Protein AF-A0A368TKV4-F1 (afdb_monomer_lite)

Foldseek 3Di:
DPVVVVVVVVVVVVVVVLVVQCLDLVNLLVLQAAPDVPPPVDPVVSSLLSVLLNLFDPVLSVVCSVPNNCQVCVVLVVVVPPPPDDSLRNSLVSQLSSLCVVVVVVVDPDDLQLVSSVSSQVVVVVSVHHGPDPDSVVSVVVVVVVD

pLDDT: mean 77.47, std 14.05, range [45.78, 96.19]

Sequence (147 aa):
MSEGKNFEMELWESIIIEEVWENTIEGVMYNIRTIGDIYVEETWDKLLIAKTLLKMPKEIRENVLEGALFVQVGVFFGLMSKEELTESEKMDVIAHEIAHFVLGDHMAEKRSDPYNEREAEDLIEKWGFKRGYVSYEQFEKGRKRRQ

Secondary structure (DSSP, 8-state):
--THHHHHHHHHHHHHHHHHHHTSHHHHHHH--B-SS-----HHHHHHHHHHHHHS-HHHHHHHHHS-B---HHHHHHHHT-TTS-HHHHHHHHHHHHHHHHTTGGG-S-TT-HHHHHHHHHHHHHTTPPPS-S--HHHHHHHHT--

Structure (mmCIF, N/CA/C/O backbone):
data_AF-A0A368TKV4-F1
#
_entry.id   AF-A0A368TKV4-F1
#
loop_
_atom_site.group_PDB
_atom_site.id
_atom_site.type_symbol
_atom_site.label_atom_id
_atom_site.label_alt_id
_atom_site.label_comp_id
_atom_site.label_asym_id
_atom_site.label_entity_id
_atom_site.label_seq_id
_atom_site.pdbx_PDB_ins_code
_atom_site.Cartn_x
_atom_site.Cartn_y
_atom_site.Cartn_z
_atom_site.occupancy
_atom_site.B_iso_or_equiv
_atom_site.auth_seq_id
_atom_site.auth_comp_id
_atom_site.auth_asym_id
_atom_site.auth_atom_id
_atom_site.pdbx_PDB_model_num
ATOM 1 N N . MET A 1 1 ? -35.038 -5.427 36.560 1.00 53.25 1 MET A N 1
ATOM 2 C CA . MET A 1 1 ? -34.421 -6.050 35.367 1.00 53.25 1 MET A CA 1
ATOM 3 C C . MET A 1 1 ? -34.222 -4.999 34.268 1.00 53.25 1 MET A C 1
ATOM 5 O O . MET A 1 1 ? -34.819 -5.107 33.207 1.00 53.25 1 MET A O 1
ATOM 9 N N . SER A 1 2 ? -33.421 -3.958 34.527 1.00 56.62 2 SER A N 1
ATOM 10 C CA . SER A 1 2 ? -33.130 -2.870 33.568 1.00 56.62 2 SER A CA 1
ATOM 11 C C . SER A 1 2 ? -31.633 -2.679 33.294 1.00 56.62 2 SER A C 1
ATOM 13 O O . SER A 1 2 ? -31.282 -1.868 32.450 1.00 56.62 2 SER A O 1
ATOM 15 N N . GLU A 1 3 ? -30.754 -3.430 33.964 1.00 57.47 3 GLU A N 1
ATOM 16 C CA . GLU A 1 3 ? -29.294 -3.279 33.841 1.00 57.47 3 GLU A CA 1
ATOM 17 C C . GLU A 1 3 ? -28.731 -3.871 32.537 1.00 57.47 3 GLU A C 1
ATOM 19 O O . GLU A 1 3 ? -27.718 -3.397 32.040 1.00 57.47 3 GLU A O 1
ATOM 24 N N . GLY A 1 4 ? -29.416 -4.838 31.914 1.00 56.78 4 GLY A N 1
ATOM 25 C CA . GLY A 1 4 ? -28.924 -5.497 30.695 1.00 56.78 4 GLY A CA 1
ATOM 26 C C . GLY A 1 4 ? -28.979 -4.651 29.416 1.00 56.78 4 GLY A C 1
ATOM 27 O O . GLY A 1 4 ? -28.213 -4.906 28.498 1.00 56.78 4 GLY A O 1
ATOM 28 N N . LYS A 1 5 ? -29.849 -3.630 29.340 1.00 58.75 5 LYS A N 1
ATOM 29 C CA . LYS A 1 5 ? -29.998 -2.806 28.121 1.00 58.75 5 LYS A CA 1
ATOM 30 C C . LYS A 1 5 ? -28.938 -1.712 27.975 1.00 58.75 5 LYS A C 1
ATOM 32 O O . LYS A 1 5 ? -28.660 -1.309 26.853 1.00 58.75 5 LYS A O 1
ATOM 37 N N . ASN A 1 6 ? -28.357 -1.242 29.081 1.00 65.25 6 ASN A N 1
ATOM 38 C CA . ASN A 1 6 ? -27.280 -0.247 29.023 1.00 65.25 6 ASN A CA 1
ATOM 39 C C . ASN A 1 6 ? -25.968 -0.869 28.534 1.00 65.25 6 ASN A C 1
ATOM 41 O O . ASN A 1 6 ? -25.269 -0.247 27.749 1.00 65.25 6 ASN A O 1
ATOM 45 N N . PHE A 1 7 ? -25.684 -2.116 28.922 1.00 69.94 7 PHE A N 1
ATOM 46 C CA . PHE A 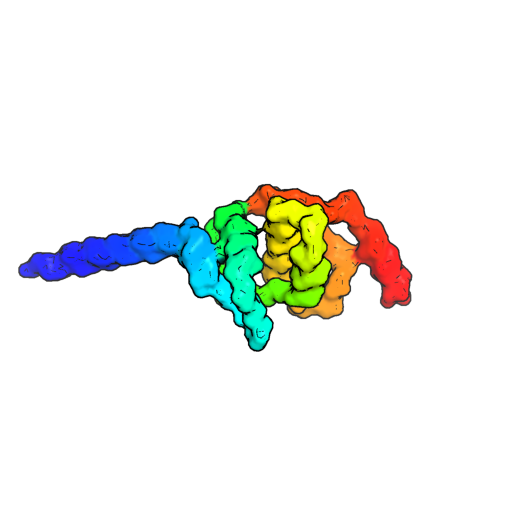1 7 ? -24.443 -2.790 28.540 1.00 69.94 7 PHE A CA 1
ATOM 47 C C . PHE A 1 7 ? -24.352 -3.073 27.033 1.00 69.94 7 PHE A C 1
ATOM 49 O O . PHE A 1 7 ? -23.300 -2.888 26.432 1.00 69.94 7 PHE A O 1
ATOM 56 N N . GLU A 1 8 ? -25.454 -3.487 26.398 1.00 70.62 8 GLU A N 1
ATOM 57 C CA . GLU A 1 8 ? -25.461 -3.708 24.945 1.00 70.62 8 GLU A CA 1
ATOM 58 C C . GLU A 1 8 ? -25.231 -2.402 24.174 1.00 70.62 8 GLU A C 1
ATOM 60 O O . GLU A 1 8 ? -24.470 -2.389 23.215 1.00 70.62 8 GLU A O 1
ATOM 65 N N . MET A 1 9 ? -25.845 -1.296 24.602 1.00 70.25 9 MET A N 1
ATOM 66 C CA . MET A 1 9 ? -25.701 0.006 23.942 1.00 70.25 9 MET A CA 1
ATOM 67 C C . MET A 1 9 ? -24.273 0.558 24.053 1.00 70.25 9 MET A C 1
ATOM 69 O O . MET A 1 9 ? -23.716 0.978 23.044 1.00 70.25 9 MET A O 1
ATOM 73 N N . GLU A 1 10 ? -23.659 0.477 25.236 1.00 74.31 10 GLU A N 1
ATOM 74 C CA . GLU A 1 10 ? -22.264 0.890 25.457 1.00 74.31 10 GLU A CA 1
ATOM 75 C C . GLU A 1 10 ? -21.276 0.066 24.612 1.00 74.31 10 GLU A C 1
ATOM 77 O O . GLU A 1 10 ? -20.313 0.613 24.078 1.00 74.31 10 GLU A O 1
ATOM 82 N N . LEU A 1 11 ? -21.541 -1.234 24.432 1.00 71.56 11 LEU A N 1
ATOM 83 C CA . LEU A 1 11 ? -20.724 -2.114 23.594 1.00 71.56 11 LEU A CA 1
ATOM 84 C C . LEU A 1 11 ? -20.830 -1.764 22.102 1.00 71.56 11 LEU A C 1
ATOM 86 O O . LEU A 1 11 ? -19.832 -1.761 21.385 1.00 71.56 11 LEU A O 1
ATOM 90 N N . TRP A 1 12 ? -22.034 -1.468 21.610 1.00 71.69 12 TRP A N 1
ATOM 91 C CA . TRP A 1 12 ? -22.211 -1.043 20.219 1.00 71.69 12 TRP A CA 1
ATOM 92 C C . TRP A 1 12 ? -21.549 0.308 19.955 1.00 71.69 12 TRP A C 1
ATOM 94 O O . TRP A 1 12 ? -20.909 0.483 18.920 1.00 71.69 12 TRP A O 1
ATOM 104 N N . GLU A 1 13 ? -21.663 1.247 20.893 1.00 72.00 13 GLU A N 1
ATOM 105 C CA . GLU A 1 13 ? -20.990 2.541 20.800 1.00 72.00 13 GLU A CA 1
ATOM 106 C C . GLU A 1 13 ? -19.465 2.384 20.788 1.00 72.00 13 GLU A C 1
ATOM 108 O O . GLU A 1 13 ? -18.808 3.014 19.959 1.00 72.00 13 GLU A O 1
ATOM 113 N N . SER A 1 14 ? -18.895 1.506 21.623 1.00 67.31 14 SER A N 1
ATOM 114 C CA . SER A 1 14 ? -17.447 1.264 21.620 1.00 67.31 14 SER A CA 1
ATOM 115 C C . SER A 1 14 ? -16.965 0.641 20.310 1.00 67.31 14 SER A C 1
ATOM 117 O O . SER A 1 14 ? -15.968 1.102 19.762 1.00 67.31 14 SER A O 1
ATOM 119 N N . ILE A 1 15 ? -17.699 -0.338 19.765 1.00 72.00 15 ILE A N 1
ATOM 120 C CA . ILE A 1 15 ? -17.368 -0.975 18.478 1.00 72.00 15 ILE A CA 1
ATOM 121 C C . ILE A 1 15 ? -17.387 0.054 17.343 1.00 72.00 15 ILE A C 1
ATOM 123 O O . ILE A 1 15 ? -16.480 0.081 16.516 1.00 72.00 15 ILE A O 1
ATOM 127 N N . ILE A 1 16 ? -18.394 0.932 17.312 1.00 77.69 16 ILE A N 1
ATOM 128 C CA . ILE A 1 16 ? -18.493 1.978 16.285 1.00 77.69 16 ILE A CA 1
ATOM 129 C C . ILE A 1 16 ? -17.330 2.968 16.408 1.00 77.69 16 ILE A C 1
ATOM 131 O O . ILE A 1 16 ? -16.768 3.381 15.396 1.00 77.69 16 ILE A O 1
ATOM 135 N N . ILE A 1 17 ? -16.960 3.362 17.628 1.00 77.25 17 ILE A N 1
ATOM 136 C CA . ILE A 1 17 ? -15.849 4.295 17.855 1.00 77.25 17 ILE A CA 1
ATOM 137 C C . ILE A 1 17 ? -14.519 3.678 17.408 1.00 77.25 17 ILE A C 1
ATOM 139 O O . ILE A 1 17 ? -13.741 4.360 16.739 1.00 77.25 17 ILE A O 1
ATOM 143 N N . GLU A 1 18 ? -14.274 2.409 17.736 1.00 70.00 18 GLU A N 1
ATOM 144 C CA . GLU A 1 18 ? -13.080 1.680 17.297 1.00 70.00 18 GLU A CA 1
ATOM 145 C C . GLU A 1 18 ? -13.036 1.562 15.770 1.00 70.00 18 GLU A C 1
ATOM 147 O O . GLU A 1 18 ? -12.053 1.980 15.160 1.00 70.00 18 GLU A O 1
ATOM 152 N N . GLU A 1 19 ? -14.128 1.127 15.133 1.00 77.62 19 GLU A N 1
ATOM 153 C CA . GLU A 1 19 ? -14.189 0.995 13.674 1.00 77.62 19 GLU A CA 1
ATOM 154 C C . GLU A 1 19 ? -13.975 2.344 12.968 1.00 77.62 19 GLU A C 1
ATOM 156 O O . GLU A 1 19 ? -13.272 2.428 11.960 1.00 77.62 19 GLU A O 1
ATOM 161 N N . VAL A 1 20 ? -14.545 3.433 13.491 1.00 85.94 20 VAL A N 1
ATOM 162 C CA . VAL A 1 20 ? -14.324 4.777 12.937 1.00 85.94 20 VAL A CA 1
ATOM 163 C C . VAL A 1 20 ? -12.863 5.187 13.092 1.00 85.94 20 VAL A C 1
ATOM 165 O O . VAL A 1 20 ? -12.276 5.707 12.141 1.00 85.94 20 VAL A O 1
ATOM 168 N N . TRP A 1 21 ? -12.265 4.941 14.258 1.00 88.50 21 TRP A N 1
ATOM 169 C CA . TRP A 1 21 ? -10.885 5.314 14.543 1.00 88.50 21 TRP A CA 1
ATOM 170 C C . TRP A 1 21 ? -9.877 4.531 13.694 1.00 88.50 21 TRP A C 1
ATOM 172 O O . TRP A 1 21 ? -8.960 5.134 13.139 1.00 88.50 21 TRP A O 1
ATOM 182 N N . GLU A 1 22 ? -10.068 3.229 13.493 1.00 87.62 22 GLU A N 1
ATOM 183 C CA . GLU A 1 22 ? -9.191 2.386 12.662 1.00 87.62 22 GLU A CA 1
ATOM 184 C C . GLU A 1 22 ? -9.182 2.786 11.180 1.00 87.62 22 GLU A C 1
ATOM 186 O O . GLU A 1 22 ? -8.253 2.458 10.442 1.00 87.62 22 GLU A O 1
ATOM 191 N N . ASN A 1 23 ? -10.190 3.543 10.743 1.00 89.50 23 ASN A N 1
ATOM 192 C CA . ASN A 1 23 ? -10.280 4.108 9.400 1.00 89.50 23 ASN A CA 1
ATOM 193 C C . ASN A 1 23 ? -9.793 5.569 9.319 1.00 89.50 23 ASN A C 1
ATOM 195 O O . ASN A 1 23 ? -9.958 6.218 8.283 1.00 89.50 23 ASN A O 1
ATOM 199 N N . THR A 1 24 ? -9.169 6.088 10.381 1.00 93.19 24 THR A N 1
ATOM 200 C CA . THR A 1 24 ? -8.455 7.376 10.374 1.00 93.19 24 THR A CA 1
ATOM 201 C C . THR A 1 24 ? -6.977 7.196 10.042 1.00 93.19 24 THR A C 1
ATOM 203 O O . THR A 1 24 ? -6.428 6.097 10.132 1.00 93.19 24 THR A O 1
ATOM 206 N N . ILE A 1 25 ? -6.299 8.289 9.681 1.00 92.12 25 ILE A N 1
ATOM 207 C CA . ILE A 1 25 ? -4.853 8.249 9.438 1.00 92.12 25 ILE A CA 1
ATOM 208 C C . ILE A 1 25 ? -4.100 7.878 10.720 1.00 92.12 25 ILE A C 1
ATOM 210 O O . ILE A 1 25 ? -3.184 7.063 10.672 1.00 92.12 25 ILE A O 1
ATOM 214 N N . GLU A 1 26 ? -4.530 8.397 11.871 1.00 90.69 26 GLU A N 1
ATOM 215 C CA . GLU A 1 26 ? -3.930 8.127 13.174 1.00 90.69 26 GLU A CA 1
ATOM 216 C C . GLU A 1 26 ? -4.101 6.663 13.587 1.00 90.69 26 GLU A C 1
ATOM 218 O O . GLU A 1 26 ? -3.134 6.044 14.032 1.00 90.69 26 GLU A O 1
ATOM 223 N N . GLY A 1 27 ? -5.300 6.099 13.402 1.00 90.00 27 GLY A N 1
ATOM 224 C CA . GLY A 1 27 ? -5.579 4.698 13.722 1.00 90.00 27 GLY A CA 1
ATOM 225 C C . GLY A 1 27 ? -4.773 3.734 12.864 1.00 90.00 27 GLY A C 1
ATOM 226 O O . GLY A 1 27 ? -4.121 2.826 13.383 1.00 90.00 27 GLY A O 1
ATOM 227 N N . VAL A 1 28 ? -4.708 3.986 11.553 1.00 90.31 28 VAL A N 1
ATOM 228 C CA . VAL A 1 28 ? -3.859 3.195 10.656 1.00 90.31 28 VAL A CA 1
ATOM 229 C C . VAL A 1 28 ? -2.387 3.328 11.048 1.00 90.31 28 VAL A C 1
ATOM 231 O O . VAL A 1 28 ? -1.709 2.316 11.191 1.00 90.31 28 VAL A O 1
ATOM 234 N N . MET A 1 29 ? -1.886 4.546 11.287 1.00 87.88 29 MET A N 1
ATOM 235 C CA . MET A 1 29 ? -0.493 4.764 11.703 1.00 87.88 29 MET A CA 1
ATOM 236 C C . MET A 1 29 ? -0.135 4.053 13.012 1.00 87.88 29 MET A C 1
ATOM 238 O O . MET A 1 29 ? 0.987 3.558 13.141 1.00 87.88 29 MET A O 1
ATOM 242 N N . TYR A 1 30 ? -1.064 4.008 13.970 1.00 86.69 30 TYR A N 1
ATOM 243 C CA . TYR A 1 30 ? -0.894 3.295 15.234 1.00 86.69 30 TYR A CA 1
ATOM 244 C C . TYR A 1 30 ? -0.787 1.780 15.025 1.00 86.69 30 TYR A C 1
ATOM 246 O O . TYR A 1 30 ? 0.045 1.128 15.654 1.00 86.69 30 TYR A O 1
ATOM 254 N N . ASN A 1 31 ? -1.596 1.236 14.114 1.00 87.06 31 ASN A N 1
ATOM 255 C CA . ASN A 1 31 ? -1.672 -0.198 13.850 1.00 87.06 31 ASN A CA 1
ATOM 256 C C . ASN A 1 31 ? -0.581 -0.725 12.903 1.00 87.06 31 ASN A C 1
ATOM 258 O O . ASN A 1 31 ? -0.406 -1.939 12.816 1.00 87.06 31 ASN A O 1
ATOM 262 N N . ILE A 1 32 ? 0.184 0.136 12.220 1.00 85.25 32 ILE A N 1
ATOM 263 C CA . ILE A 1 32 ? 1.318 -0.304 11.391 1.00 85.25 32 ILE A CA 1
ATOM 264 C C . ILE A 1 32 ? 2.377 -0.980 12.273 1.00 85.25 32 ILE A C 1
ATOM 266 O O . ILE A 1 32 ? 3.047 -0.339 13.089 1.00 85.25 32 ILE A O 1
ATOM 270 N N . ARG A 1 33 ? 2.576 -2.282 12.046 1.00 76.50 33 ARG A N 1
ATOM 271 C CA . ARG A 1 33 ? 3.636 -3.088 12.661 1.00 76.50 33 ARG A CA 1
ATOM 272 C C . ARG A 1 33 ? 4.716 -3.386 11.629 1.00 76.50 33 ARG A C 1
ATOM 274 O O . ARG A 1 33 ? 4.421 -3.955 10.583 1.00 76.50 33 ARG A O 1
ATOM 281 N N . THR A 1 34 ? 5.963 -3.048 11.939 1.00 67.69 34 THR A N 1
ATOM 282 C CA . THR A 1 34 ? 7.137 -3.451 11.154 1.00 67.69 34 THR A CA 1
ATOM 283 C C . THR A 1 34 ? 7.909 -4.544 11.886 1.00 67.69 34 THR A C 1
ATOM 285 O O . THR A 1 34 ? 7.939 -4.573 13.116 1.00 67.69 34 THR A O 1
ATOM 288 N N . ILE A 1 35 ? 8.513 -5.477 11.144 1.00 58.00 35 ILE A N 1
ATOM 289 C CA . ILE A 1 35 ? 9.348 -6.536 11.732 1.00 58.00 35 ILE A CA 1
ATOM 290 C C . ILE A 1 35 ? 10.828 -6.157 11.682 1.00 58.00 35 ILE A C 1
ATOM 292 O O . ILE A 1 35 ? 11.363 -5.839 10.621 1.00 58.00 35 ILE A O 1
ATOM 296 N N . GLY A 1 36 ? 11.485 -6.279 12.841 1.00 53.16 36 GLY A N 1
ATOM 297 C CA . GLY A 1 36 ? 12.906 -6.003 13.070 1.00 53.16 36 GLY A CA 1
ATOM 298 C C . GLY A 1 36 ? 13.143 -4.674 13.791 1.00 53.16 36 GLY A C 1
ATOM 299 O O . GLY A 1 36 ? 12.238 -3.849 13.875 1.00 53.16 36 GLY A O 1
ATOM 300 N N . ASP A 1 37 ? 14.379 -4.429 14.245 1.00 45.78 37 ASP A N 1
ATOM 301 C CA . ASP A 1 37 ? 14.852 -3.134 14.794 1.00 45.78 37 ASP A CA 1
ATOM 302 C C . ASP A 1 37 ? 14.900 -2.016 13.729 1.00 45.78 37 ASP A C 1
ATOM 304 O O . ASP A 1 37 ? 15.620 -1.024 13.843 1.00 45.78 37 ASP A O 1
ATOM 308 N N . ILE A 1 38 ? 14.148 -2.192 12.645 1.00 54.06 38 ILE A N 1
ATOM 309 C CA . ILE A 1 38 ? 13.975 -1.225 11.580 1.00 54.06 38 ILE A CA 1
ATOM 310 C C . ILE A 1 38 ? 12.921 -0.266 12.100 1.00 54.06 38 ILE A C 1
ATOM 312 O O . ILE A 1 38 ? 11.723 -0.373 11.819 1.00 54.06 38 ILE A O 1
ATOM 316 N N . TYR A 1 39 ? 13.393 0.645 12.938 1.00 52.28 39 TYR A N 1
ATOM 317 C CA . TYR A 1 39 ? 12.647 1.824 13.286 1.00 52.28 39 TYR A CA 1
ATOM 318 C C . TYR A 1 39 ? 12.267 2.519 11.977 1.00 52.28 39 TYR A C 1
ATOM 320 O O . TYR A 1 39 ? 13.104 3.115 11.301 1.00 52.28 39 TYR A O 1
ATOM 328 N N . VAL A 1 40 ? 10.983 2.469 11.618 1.00 55.03 40 VAL A N 1
ATOM 329 C CA . VAL A 1 40 ? 10.378 3.537 10.817 1.00 55.03 40 VAL A CA 1
ATOM 330 C C . VAL A 1 40 ? 10.341 4.745 11.749 1.00 55.03 40 VAL A C 1
ATOM 332 O O . VAL A 1 40 ? 9.330 5.033 12.390 1.00 55.03 40 VAL A O 1
ATOM 335 N N . GLU A 1 41 ? 11.521 5.317 11.972 1.00 51.66 41 GLU A N 1
ATOM 336 C CA . GLU A 1 41 ? 11.782 6.343 12.979 1.00 51.66 41 GLU A CA 1
ATOM 337 C C . GLU A 1 41 ? 11.217 7.693 12.519 1.00 51.66 41 GLU A C 1
ATOM 339 O O . GLU A 1 41 ? 10.903 8.554 13.339 1.00 51.66 41 GLU A O 1
ATOM 344 N N . GLU A 1 42 ? 10.980 7.844 11.211 1.00 62.91 42 GLU A N 1
ATOM 345 C CA . GLU A 1 42 ? 10.400 9.041 10.621 1.00 62.91 42 GLU A CA 1
ATOM 346 C C . GLU A 1 42 ? 8.877 8.927 10.471 1.00 62.91 42 GLU A C 1
ATOM 348 O O . GLU A 1 42 ? 8.334 8.092 9.743 1.00 62.91 42 GLU A O 1
ATOM 353 N N . THR A 1 43 ? 8.167 9.846 11.129 1.00 66.75 43 THR A N 1
ATOM 354 C CA . THR A 1 43 ? 6.710 10.042 11.040 1.00 66.75 43 THR A CA 1
ATOM 355 C C . THR A 1 43 ? 6.205 10.112 9.594 1.00 66.75 43 THR A C 1
ATOM 357 O O . THR A 1 43 ? 5.059 9.757 9.321 1.00 66.75 43 THR A O 1
ATOM 360 N N . TRP A 1 44 ? 7.051 10.565 8.665 1.00 73.56 44 TRP A N 1
ATOM 361 C CA . TRP A 1 44 ? 6.695 10.770 7.265 1.00 73.56 44 TRP A CA 1
ATOM 362 C C . TRP A 1 44 ? 6.490 9.461 6.491 1.00 73.56 44 TRP A C 1
ATOM 364 O O . TRP A 1 44 ? 5.502 9.333 5.768 1.00 73.56 44 TRP A O 1
ATOM 374 N N . ASP A 1 45 ? 7.338 8.455 6.709 1.00 78.12 45 ASP A N 1
ATOM 375 C CA . ASP A 1 45 ? 7.189 7.146 6.064 1.00 78.12 45 ASP A CA 1
ATOM 376 C C . ASP A 1 45 ? 5.927 6.431 6.557 1.00 78.12 45 ASP A C 1
ATOM 378 O O . ASP A 1 45 ? 5.140 5.918 5.758 1.00 78.12 45 ASP A O 1
ATOM 382 N N . LYS A 1 46 ? 5.663 6.477 7.872 1.00 82.31 46 LYS A N 1
ATOM 383 C CA . LYS A 1 46 ? 4.410 5.949 8.439 1.00 82.31 46 LYS A CA 1
ATOM 384 C C . LYS A 1 46 ? 3.185 6.664 7.880 1.00 82.31 46 LYS A C 1
ATOM 386 O O . LYS A 1 46 ? 2.184 6.011 7.600 1.00 82.31 46 LYS A O 1
ATOM 391 N N . LEU A 1 47 ? 3.264 7.983 7.695 1.00 87.25 47 LEU A N 1
ATOM 392 C CA . LEU A 1 47 ? 2.181 8.765 7.107 1.00 87.25 47 LEU A CA 1
ATOM 393 C C . LEU A 1 47 ? 1.900 8.336 5.661 1.00 87.25 47 LEU A C 1
ATOM 395 O O . LEU A 1 47 ? 0.739 8.178 5.291 1.00 87.25 47 LEU A O 1
ATOM 399 N N . LEU A 1 48 ? 2.933 8.117 4.844 1.00 88.38 48 LEU A N 1
ATOM 400 C CA . LEU A 1 48 ? 2.755 7.656 3.465 1.00 88.38 48 LEU A CA 1
ATOM 401 C C . LEU A 1 48 ? 2.194 6.239 3.382 1.00 88.38 48 LEU A C 1
ATOM 403 O O . LEU A 1 48 ? 1.287 5.990 2.583 1.00 88.38 48 LEU A O 1
ATOM 407 N N . ILE A 1 49 ? 2.672 5.328 4.231 1.00 88.19 49 ILE A N 1
ATOM 408 C CA . ILE A 1 49 ? 2.111 3.977 4.324 1.00 88.19 49 ILE A CA 1
ATOM 409 C C . ILE A 1 49 ? 0.635 4.063 4.720 1.00 88.19 49 ILE A C 1
ATOM 411 O O . ILE A 1 49 ? -0.213 3.476 4.051 1.00 88.19 49 ILE A O 1
ATOM 415 N N . ALA A 1 50 ? 0.297 4.863 5.732 1.00 90.50 50 ALA A N 1
ATOM 416 C CA . ALA A 1 50 ? -1.081 5.014 6.180 1.00 90.50 50 ALA A CA 1
ATOM 417 C C . ALA A 1 50 ? -1.994 5.627 5.104 1.00 90.50 50 ALA A C 1
ATOM 419 O O . ALA A 1 50 ? -3.083 5.109 4.861 1.00 90.50 50 ALA A O 1
ATOM 420 N N . LYS A 1 51 ? -1.539 6.662 4.382 1.00 93.38 51 LYS A N 1
ATOM 421 C CA . LYS A 1 51 ? -2.265 7.222 3.226 1.00 93.38 51 LYS A CA 1
ATOM 422 C C . LYS A 1 51 ? -2.506 6.172 2.141 1.00 93.38 51 LYS A C 1
ATOM 424 O O . LYS A 1 51 ? -3.586 6.127 1.555 1.00 93.38 51 LYS A O 1
ATOM 429 N N . THR A 1 52 ? -1.510 5.328 1.878 1.00 93.31 52 THR A N 1
ATOM 430 C CA . THR A 1 52 ? -1.609 4.247 0.889 1.00 93.31 52 THR A CA 1
ATOM 431 C C . THR A 1 52 ? -2.651 3.219 1.327 1.00 93.31 52 THR A C 1
ATOM 433 O O . THR A 1 52 ? -3.577 2.930 0.573 1.00 93.31 52 THR A O 1
ATOM 436 N N . LEU A 1 53 ? -2.575 2.743 2.572 1.00 92.81 53 LEU A N 1
ATOM 437 C CA . LEU A 1 53 ? -3.523 1.784 3.144 1.00 92.81 53 LEU A CA 1
ATOM 438 C C . LEU A 1 53 ? -4.960 2.320 3.183 1.00 92.81 53 LEU A C 1
ATOM 440 O O . LEU A 1 53 ? -5.903 1.570 2.940 1.00 92.81 53 LEU A O 1
ATOM 444 N N . LEU A 1 54 ? -5.157 3.612 3.454 1.00 94.81 54 LEU A N 1
ATOM 445 C CA . LEU A 1 54 ? -6.487 4.233 3.436 1.00 94.81 54 LEU A CA 1
ATOM 446 C C . LEU A 1 54 ? -7.105 4.297 2.036 1.00 94.81 54 LEU A C 1
ATOM 448 O O . LEU A 1 54 ? -8.328 4.279 1.912 1.00 94.81 54 LEU A O 1
ATOM 452 N N . LYS A 1 55 ? -6.283 4.343 0.983 1.00 95.25 55 LYS A N 1
ATOM 453 C CA . LYS A 1 55 ? -6.755 4.291 -0.406 1.00 95.25 55 LYS A CA 1
ATOM 454 C C . LYS A 1 55 ? -7.115 2.863 -0.849 1.00 95.25 55 LYS A C 1
ATOM 456 O O . LYS A 1 55 ? -7.874 2.698 -1.800 1.00 95.25 55 LYS A O 1
ATOM 461 N N . MET A 1 56 ? -6.605 1.839 -0.164 1.00 94.44 56 MET A N 1
ATOM 462 C CA . MET A 1 56 ? -6.908 0.436 -0.456 1.00 94.44 56 MET A CA 1
ATOM 463 C C . MET A 1 56 ? -8.301 0.012 0.046 1.00 94.44 56 MET A C 1
ATOM 465 O O . MET A 1 56 ? -8.837 0.610 0.990 1.00 94.44 56 MET A O 1
ATOM 469 N N . PRO A 1 57 ? -8.883 -1.061 -0.532 1.00 95.12 57 PRO A N 1
ATOM 470 C CA . PRO A 1 57 ? -10.072 -1.697 0.027 1.00 95.12 57 PRO A CA 1
ATOM 471 C C . PRO A 1 57 ? -9.867 -2.074 1.501 1.00 95.12 57 PRO A C 1
ATOM 473 O O . PRO A 1 57 ? -8.786 -2.525 1.878 1.00 95.12 57 PRO A O 1
ATOM 476 N N . LYS A 1 58 ? -10.914 -1.914 2.323 1.00 92.38 58 LYS A N 1
ATOM 477 C CA . LYS A 1 58 ? -10.858 -2.140 3.780 1.00 92.38 58 LYS A CA 1
ATOM 478 C C . LYS A 1 58 ? -10.285 -3.517 4.136 1.00 92.38 58 LYS A C 1
ATOM 480 O O . LYS A 1 58 ? -9.337 -3.579 4.902 1.00 92.38 58 LYS A O 1
ATOM 485 N N . GLU A 1 59 ? -10.768 -4.572 3.486 1.00 91.88 59 GLU A N 1
ATOM 486 C CA . GLU A 1 59 ? -10.304 -5.953 3.700 1.00 91.88 59 GLU A CA 1
A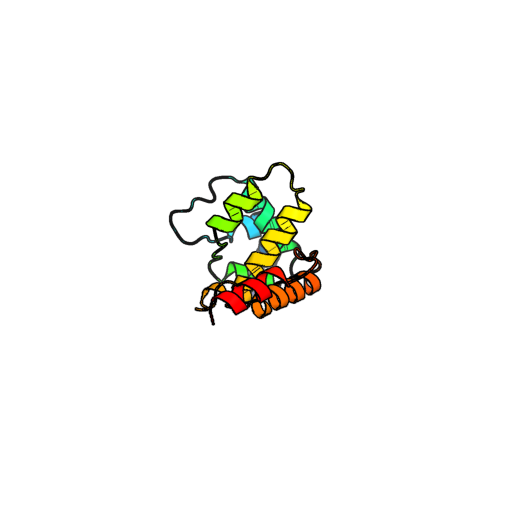TOM 487 C C . GLU A 1 59 ? -8.798 -6.127 3.436 1.00 91.88 59 GLU A C 1
ATOM 489 O O . GLU A 1 59 ? -8.104 -6.822 4.172 1.00 91.88 59 GLU A O 1
ATOM 494 N N . ILE A 1 60 ? -8.264 -5.459 2.408 1.00 92.00 60 ILE A N 1
ATOM 495 C CA . ILE A 1 60 ? -6.828 -5.495 2.106 1.00 92.00 60 ILE A CA 1
ATOM 496 C C . ILE A 1 60 ? -6.047 -4.756 3.188 1.00 92.00 60 ILE A C 1
ATOM 498 O O . ILE A 1 60 ? -5.037 -5.263 3.664 1.00 92.00 60 ILE A O 1
ATOM 502 N N . ARG A 1 61 ? -6.523 -3.575 3.601 1.00 92.38 61 ARG A N 1
ATOM 503 C CA . ARG A 1 61 ? -5.908 -2.812 4.692 1.00 92.38 61 ARG A CA 1
ATOM 504 C C . ARG A 1 61 ? -5.883 -3.620 5.990 1.00 92.38 61 ARG A C 1
ATOM 506 O O . ARG A 1 61 ? -4.843 -3.654 6.631 1.00 92.38 61 ARG 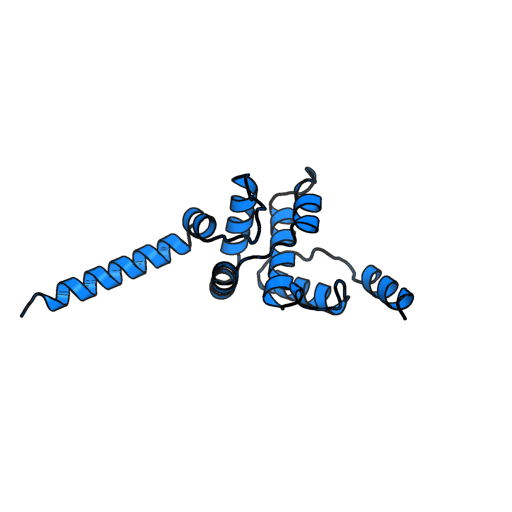A O 1
ATOM 513 N N . GLU A 1 62 ? -6.984 -4.266 6.358 1.00 90.25 62 GLU A N 1
ATOM 514 C CA . GLU A 1 62 ? -7.076 -5.102 7.563 1.00 90.25 62 GLU A CA 1
ATOM 515 C C . GLU A 1 62 ? -6.107 -6.282 7.493 1.00 90.25 62 GLU A C 1
ATOM 517 O O . GLU A 1 62 ? -5.292 -6.443 8.394 1.00 90.25 62 GLU A O 1
ATOM 522 N N . ASN A 1 63 ? -6.091 -7.021 6.380 1.00 88.38 63 ASN A N 1
ATOM 523 C CA . ASN A 1 63 ? -5.147 -8.120 6.163 1.00 88.38 63 ASN A CA 1
ATOM 524 C C . ASN A 1 63 ? -3.685 -7.653 6.306 1.00 88.38 63 ASN A C 1
ATOM 526 O O . ASN A 1 63 ? -2.870 -8.299 6.963 1.00 88.38 63 ASN A O 1
ATOM 530 N N . VAL A 1 64 ? -3.360 -6.482 5.756 1.00 87.94 64 VAL A N 1
ATOM 531 C CA . VAL A 1 64 ? -2.019 -5.892 5.845 1.00 87.94 64 VAL A CA 1
ATOM 532 C C . VAL A 1 64 ? -1.680 -5.362 7.243 1.00 87.94 64 VAL A C 1
ATOM 534 O O . VAL A 1 64 ? -0.503 -5.287 7.574 1.00 87.94 64 VAL A O 1
ATOM 537 N N . LEU A 1 65 ? -2.660 -4.969 8.060 1.00 86.81 65 LEU A N 1
ATOM 538 C CA . LEU A 1 65 ? -2.434 -4.524 9.442 1.00 86.81 65 LEU A CA 1
ATOM 539 C C . LEU A 1 65 ? -2.373 -5.701 10.432 1.00 86.81 65 LEU A C 1
ATOM 541 O O . LEU A 1 65 ? -1.651 -5.631 11.428 1.00 86.81 65 LEU A O 1
ATOM 545 N N . GLU A 1 66 ? -3.105 -6.785 10.161 1.00 86.12 66 GLU A N 1
ATOM 546 C CA . GLU A 1 66 ? -3.028 -8.050 10.901 1.00 86.12 66 GLU A CA 1
ATOM 547 C C . GLU A 1 66 ? -1.727 -8.799 10.596 1.00 86.12 66 GLU A C 1
ATOM 549 O O . GLU A 1 66 ? -1.048 -9.308 11.495 1.00 86.12 66 GLU A O 1
ATOM 554 N N . GLY A 1 67 ? -1.368 -8.849 9.313 1.00 72.81 67 GLY A N 1
ATOM 555 C CA . GLY A 1 67 ? -0.073 -9.300 8.850 1.00 72.81 67 GLY A CA 1
ATOM 556 C C . GLY A 1 67 ? 0.987 -8.300 9.281 1.00 72.81 67 GLY A C 1
ATOM 557 O O . GLY A 1 67 ? 0.870 -7.105 9.058 1.00 72.81 67 GLY A O 1
ATOM 558 N N . ALA A 1 68 ? 2.059 -8.752 9.916 1.00 65.44 68 ALA A N 1
ATOM 559 C CA . ALA A 1 68 ? 3.159 -7.842 10.172 1.00 65.44 68 ALA A CA 1
ATOM 560 C C . ALA A 1 68 ? 3.777 -7.431 8.823 1.00 65.44 68 ALA A C 1
ATOM 562 O O . ALA A 1 68 ? 4.314 -8.272 8.097 1.00 65.44 68 ALA A O 1
ATOM 563 N N . LEU A 1 69 ? 3.648 -6.150 8.469 1.00 65.06 69 LEU A N 1
ATOM 564 C CA . LEU A 1 69 ? 4.021 -5.658 7.154 1.00 65.06 69 LEU A CA 1
ATOM 565 C C . LEU A 1 69 ? 5.548 -5.688 7.011 1.00 65.06 69 LEU A C 1
ATOM 567 O O . LEU A 1 69 ? 6.280 -4.863 7.565 1.00 65.06 69 LEU A O 1
ATOM 571 N N . PHE A 1 70 ? 6.029 -6.641 6.216 1.00 61.47 70 PHE A N 1
ATOM 572 C CA . PHE A 1 70 ? 7.395 -6.659 5.710 1.00 61.47 70 PHE A CA 1
ATOM 573 C C . PHE A 1 70 ? 7.459 -5.823 4.442 1.00 61.47 70 PHE A C 1
ATOM 575 O O . PHE A 1 70 ? 7.540 -6.348 3.333 1.00 61.47 70 PHE A O 1
ATOM 582 N N . VAL A 1 71 ? 7.440 -4.504 4.593 1.00 56.62 71 VAL A N 1
ATOM 583 C CA . VAL A 1 71 ? 7.921 -3.672 3.497 1.00 56.62 71 VAL A CA 1
ATOM 584 C C . VAL A 1 71 ? 9.386 -4.039 3.290 1.00 56.62 71 VAL A C 1
ATOM 586 O O . VAL A 1 71 ? 10.163 -3.998 4.242 1.00 56.62 71 VAL A O 1
ATOM 589 N N . GLN A 1 72 ? 9.776 -4.452 2.085 1.00 56.06 72 GLN A N 1
ATOM 590 C CA . GLN A 1 72 ? 11.150 -4.843 1.790 1.00 56.06 72 GLN A CA 1
ATOM 591 C C . GLN A 1 72 ? 12.054 -3.600 1.872 1.00 56.06 72 GLN A C 1
ATOM 593 O O . GLN A 1 72 ? 12.297 -2.885 0.904 1.00 56.06 72 GLN A O 1
ATOM 598 N N . VAL A 1 73 ? 12.527 -3.337 3.088 1.00 52.44 73 VAL A N 1
ATOM 599 C CA . VAL A 1 73 ? 13.247 -2.144 3.550 1.00 52.44 73 VAL A CA 1
ATOM 600 C C . VAL A 1 73 ? 14.325 -1.697 2.560 1.00 52.44 73 VAL A C 1
ATOM 602 O O . VAL A 1 73 ? 14.405 -0.522 2.230 1.00 52.44 73 VAL A O 1
ATOM 605 N N . GLY A 1 74 ? 15.103 -2.611 1.981 1.00 51.81 74 GLY A N 1
ATOM 606 C CA . GLY A 1 74 ? 16.157 -2.241 1.026 1.00 51.81 74 GLY A CA 1
ATOM 607 C C . GLY A 1 74 ? 15.660 -1.564 -0.261 1.00 51.81 74 GLY A C 1
ATOM 608 O O . GLY A 1 74 ? 16.291 -0.620 -0.734 1.00 51.81 74 GLY A O 1
ATOM 609 N N . VAL A 1 75 ? 14.532 -2.015 -0.818 1.00 56.12 75 VAL A N 1
ATOM 610 C CA . VAL A 1 75 ? 13.927 -1.439 -2.035 1.00 56.12 75 VAL A CA 1
ATOM 611 C C . VAL A 1 75 ? 13.165 -0.163 -1.681 1.00 56.12 75 VAL A C 1
ATOM 613 O O . VAL A 1 75 ? 13.304 0.856 -2.359 1.00 56.12 75 VAL A O 1
ATOM 616 N N . PHE A 1 76 ? 12.467 -0.188 -0.545 1.00 60.59 76 PHE A N 1
ATOM 617 C CA . PHE A 1 76 ? 11.713 0.939 -0.012 1.00 60.59 76 PHE A CA 1
ATOM 618 C C . PHE A 1 76 ? 12.596 2.145 0.310 1.00 60.59 76 PHE A C 1
ATOM 620 O O . PHE A 1 76 ? 12.384 3.219 -0.239 1.00 60.59 76 PHE A O 1
ATOM 627 N N . PHE A 1 77 ? 13.646 1.979 1.119 1.00 57.41 77 PHE A N 1
ATOM 628 C CA . PHE A 1 77 ? 14.535 3.082 1.492 1.00 57.41 77 PHE A CA 1
ATOM 629 C C . PHE A 1 77 ? 15.343 3.608 0.292 1.00 57.41 77 PHE A C 1
ATOM 631 O O . PHE A 1 77 ? 15.591 4.809 0.199 1.00 57.41 77 PHE A O 1
ATOM 638 N N . GLY A 1 78 ? 15.706 2.752 -0.673 1.00 61.19 78 GLY A N 1
ATOM 639 C CA . GLY A 1 78 ? 16.417 3.170 -1.889 1.00 61.19 78 GLY A CA 1
ATOM 640 C C . GLY A 1 78 ? 15.555 3.943 -2.898 1.00 61.19 78 GLY A C 1
ATOM 641 O O . GLY A 1 78 ? 16.075 4.784 -3.632 1.00 61.19 78 GLY A O 1
ATOM 642 N N . LEU A 1 79 ? 14.246 3.675 -2.950 1.00 61.53 79 LEU A N 1
ATOM 643 C CA . LEU A 1 79 ? 13.301 4.388 -3.817 1.00 61.53 79 LEU A CA 1
ATOM 644 C C . LEU A 1 79 ? 12.707 5.628 -3.137 1.00 61.53 79 LEU A C 1
ATOM 646 O O . LEU A 1 79 ? 12.601 6.670 -3.776 1.00 61.53 79 LEU A O 1
ATOM 650 N N . MET A 1 80 ? 12.388 5.557 -1.843 1.00 63.34 80 MET A N 1
ATOM 651 C CA . MET A 1 80 ? 11.781 6.658 -1.080 1.00 63.34 80 MET A CA 1
ATOM 652 C C . MET A 1 80 ? 12.748 7.818 -0.822 1.00 63.34 80 MET A C 1
ATOM 654 O O . MET A 1 80 ? 12.306 8.968 -0.735 1.00 63.34 80 MET A O 1
ATOM 658 N N . SER A 1 81 ? 14.056 7.530 -0.775 1.00 63.84 81 SER A N 1
ATOM 659 C CA . SER A 1 81 ? 15.135 8.527 -0.683 1.00 63.84 81 SER A CA 1
ATOM 660 C C . SER A 1 81 ? 15.393 9.284 -1.990 1.00 63.84 81 SER A C 1
ATOM 662 O O . SER A 1 81 ? 16.146 10.256 -1.994 1.00 63.84 81 SER A O 1
ATOM 664 N N . LYS A 1 82 ? 14.753 8.899 -3.105 1.00 68.31 82 LYS A N 1
ATOM 665 C CA . LYS A 1 82 ? 14.770 9.712 -4.323 1.00 68.31 82 LYS A CA 1
ATOM 666 C C . LYS A 1 82 ? 13.849 10.912 -4.120 1.00 68.31 82 LYS A C 1
ATOM 668 O O . LYS A 1 82 ? 12.625 10.792 -4.181 1.00 68.31 82 LYS A O 1
ATOM 673 N N . GLU A 1 83 ? 14.451 12.076 -3.885 1.00 68.19 83 GLU A N 1
ATOM 674 C CA . GLU A 1 83 ? 13.755 13.367 -3.754 1.00 68.19 83 GLU A CA 1
ATOM 675 C C . GLU A 1 83 ? 12.897 13.716 -4.986 1.00 68.19 83 GLU A C 1
ATOM 677 O O . GLU A 1 83 ? 11.964 14.505 -4.886 1.00 68.19 83 GLU A O 1
ATOM 682 N N . GLU A 1 84 ? 13.175 13.095 -6.135 1.00 80.06 84 GLU A N 1
ATOM 683 C CA . GLU A 1 84 ? 12.496 13.350 -7.409 1.00 80.06 84 GLU A CA 1
ATOM 684 C C . GLU A 1 84 ? 11.108 12.699 -7.531 1.00 80.06 84 GLU A C 1
ATOM 686 O O . GLU A 1 84 ? 10.352 13.070 -8.427 1.00 80.06 84 GLU A O 1
ATOM 691 N N . LEU 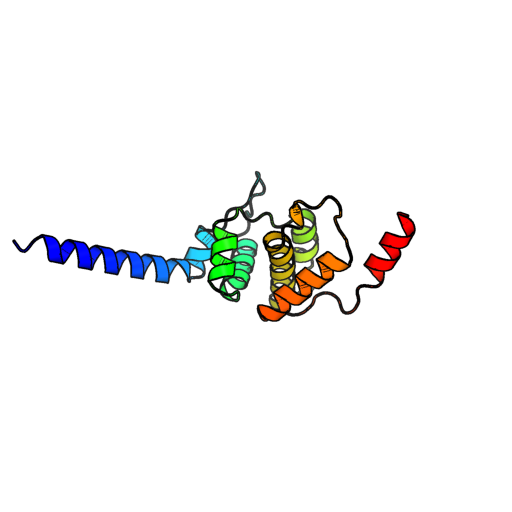A 1 85 ? 10.754 11.745 -6.660 1.00 83.81 85 LEU A N 1
ATOM 692 C CA . LEU A 1 85 ? 9.436 11.106 -6.703 1.00 83.81 85 LEU A CA 1
ATOM 693 C C . LEU A 1 85 ? 8.393 11.941 -5.961 1.00 83.81 85 LEU A C 1
ATOM 695 O O . LEU A 1 85 ? 8.575 12.331 -4.805 1.00 83.81 85 LEU A O 1
ATOM 699 N N . THR A 1 86 ? 7.250 12.144 -6.604 1.00 89.81 86 THR A N 1
ATOM 700 C CA . THR A 1 86 ? 6.071 12.740 -5.978 1.00 89.81 86 THR A CA 1
ATOM 701 C C . THR A 1 86 ? 5.489 11.825 -4.898 1.00 89.81 86 THR A C 1
ATOM 703 O O . THR A 1 86 ? 5.694 10.612 -4.902 1.00 89.81 86 THR A O 1
ATOM 706 N N . GLU A 1 87 ? 4.695 12.392 -3.983 1.00 88.62 87 GLU A N 1
ATOM 707 C CA . GLU A 1 87 ? 3.952 11.608 -2.984 1.00 88.62 87 GLU A CA 1
ATOM 708 C C . GLU A 1 87 ? 3.105 10.500 -3.637 1.00 88.62 87 GLU A C 1
ATOM 710 O O . GLU A 1 87 ? 3.122 9.368 -3.165 1.00 88.62 87 GLU A O 1
ATOM 715 N N . SER A 1 88 ? 2.423 10.791 -4.752 1.00 91.81 88 SER A N 1
ATOM 716 C CA . SER A 1 88 ? 1.607 9.789 -5.453 1.00 91.81 88 SER A CA 1
ATOM 717 C C . SER A 1 88 ? 2.447 8.632 -5.988 1.00 91.81 88 SER A C 1
ATOM 719 O O . SER A 1 88 ? 2.027 7.489 -5.867 1.00 91.81 88 SER A O 1
ATOM 721 N N . GLU A 1 89 ? 3.614 8.911 -6.569 1.00 89.88 89 GLU A N 1
ATOM 722 C CA . GLU A 1 89 ? 4.494 7.862 -7.104 1.00 89.88 89 GLU A CA 1
ATOM 723 C C . GLU A 1 89 ? 5.083 7.012 -5.981 1.00 89.88 89 GLU A C 1
ATOM 725 O O . GLU A 1 89 ? 5.179 5.795 -6.107 1.00 89.88 89 GLU A O 1
ATOM 730 N N . LYS A 1 90 ? 5.420 7.638 -4.848 1.00 87.12 90 LYS A N 1
ATOM 731 C CA . LYS A 1 90 ? 5.819 6.912 -3.641 1.00 87.12 90 LYS A CA 1
ATOM 732 C C . LYS A 1 90 ? 4.694 5.988 -3.183 1.00 87.12 90 LYS A C 1
ATOM 734 O O . LYS A 1 90 ? 4.941 4.809 -2.983 1.00 87.12 90 LYS A O 1
ATOM 739 N N . MET A 1 91 ? 3.456 6.476 -3.104 1.00 91.00 91 MET A N 1
ATOM 740 C CA . MET A 1 91 ? 2.296 5.646 -2.760 1.00 91.00 91 MET A CA 1
ATOM 741 C C . MET A 1 91 ? 2.065 4.487 -3.744 1.00 91.00 91 MET A C 1
ATOM 743 O O . MET A 1 91 ? 1.732 3.393 -3.298 1.00 91.00 91 MET A O 1
ATOM 747 N N . ASP A 1 92 ? 2.264 4.692 -5.051 1.00 91.75 92 ASP A N 1
ATOM 748 C CA . ASP A 1 92 ? 2.175 3.618 -6.054 1.00 91.75 92 ASP A CA 1
ATOM 749 C C . ASP A 1 92 ? 3.233 2.521 -5.783 1.00 91.75 92 ASP A C 1
ATOM 751 O O . ASP A 1 92 ? 2.911 1.334 -5.791 1.00 91.75 92 ASP A O 1
ATOM 755 N N . VAL A 1 93 ? 4.468 2.903 -5.429 1.00 88.50 93 VAL A N 1
ATOM 756 C CA . VAL A 1 93 ? 5.531 1.956 -5.030 1.00 88.50 93 VAL A CA 1
ATOM 757 C C . VAL A 1 93 ? 5.184 1.224 -3.729 1.00 88.50 93 VAL A C 1
ATOM 759 O O . VAL A 1 93 ? 5.335 0.008 -3.655 1.00 88.50 93 VAL A O 1
ATOM 762 N N . ILE A 1 94 ? 4.689 1.932 -2.707 1.00 88.12 94 ILE A N 1
ATOM 763 C CA . ILE A 1 94 ? 4.250 1.312 -1.443 1.00 88.12 94 ILE A CA 1
ATOM 764 C C . ILE A 1 94 ? 3.165 0.266 -1.732 1.00 88.12 94 ILE A C 1
ATOM 766 O O . ILE A 1 94 ? 3.217 -0.844 -1.201 1.00 88.12 94 ILE A O 1
ATOM 770 N N . ALA A 1 95 ? 2.192 0.604 -2.583 1.00 91.94 95 ALA A N 1
ATOM 771 C CA . ALA A 1 95 ? 1.132 -0.315 -2.969 1.00 91.94 95 ALA A CA 1
ATOM 772 C C . ALA A 1 95 ? 1.686 -1.562 -3.673 1.00 91.94 95 ALA A C 1
ATOM 774 O O . ALA A 1 95 ? 1.218 -2.661 -3.382 1.00 91.94 95 ALA A O 1
ATOM 775 N N . HIS A 1 96 ? 2.688 -1.410 -4.546 1.00 91.19 96 HIS A N 1
ATOM 776 C CA . HIS A 1 96 ? 3.338 -2.527 -5.251 1.00 91.19 96 HIS A CA 1
ATOM 777 C C . HIS A 1 96 ? 3.991 -3.514 -4.280 1.00 91.19 96 HIS A C 1
ATOM 779 O O . HIS A 1 96 ? 3.751 -4.719 -4.348 1.00 91.19 96 HIS A O 1
ATOM 785 N N . GLU A 1 97 ? 4.744 -3.009 -3.304 1.00 87.19 97 GLU A N 1
ATOM 786 C CA . GLU A 1 97 ? 5.365 -3.854 -2.277 1.00 87.19 97 GLU A CA 1
ATOM 787 C C . GLU A 1 97 ? 4.318 -4.546 -1.385 1.00 87.19 97 GLU A C 1
ATOM 789 O O . GLU A 1 97 ? 4.468 -5.716 -1.024 1.00 87.19 97 GLU A O 1
ATOM 794 N N . ILE A 1 98 ? 3.214 -3.857 -1.067 1.00 88.31 98 ILE A N 1
ATOM 795 C CA . ILE A 1 98 ? 2.079 -4.457 -0.351 1.00 88.31 98 ILE A CA 1
ATOM 796 C C . ILE A 1 98 ? 1.426 -5.564 -1.190 1.00 88.31 98 ILE A C 1
ATOM 798 O O . ILE A 1 98 ? 1.051 -6.600 -0.643 1.00 88.31 98 ILE A O 1
ATOM 802 N N . ALA A 1 99 ? 1.311 -5.397 -2.508 1.00 90.81 99 ALA A N 1
ATOM 803 C CA . ALA A 1 99 ? 0.779 -6.438 -3.381 1.00 90.81 99 ALA A CA 1
ATOM 804 C C . ALA A 1 99 ? 1.643 -7.704 -3.342 1.00 90.81 99 ALA A C 1
ATOM 806 O O . ALA A 1 99 ? 1.104 -8.793 -3.153 1.00 90.81 99 ALA A O 1
ATOM 807 N N . HIS A 1 100 ? 2.971 -7.575 -3.391 1.00 87.56 100 HIS A N 1
ATOM 808 C CA . HIS A 1 100 ? 3.874 -8.715 -3.189 1.00 87.56 100 HIS A CA 1
ATOM 809 C C . HIS A 1 100 ? 3.713 -9.379 -1.817 1.00 87.56 100 HIS A C 1
ATOM 811 O O . HIS A 1 100 ? 3.810 -10.605 -1.694 1.00 87.56 100 HIS A O 1
ATOM 817 N N . PHE A 1 101 ? 3.457 -8.594 -0.769 1.00 85.62 101 PHE A N 1
ATOM 818 C CA . PHE A 1 101 ? 3.157 -9.145 0.547 1.00 85.62 101 PHE A CA 1
ATOM 819 C C . PHE A 1 101 ? 1.873 -9.987 0.518 1.00 85.62 101 PHE A C 1
ATOM 821 O O . PHE A 1 101 ? 1.917 -11.165 0.877 1.00 85.62 101 PHE A O 1
ATOM 828 N N . VAL A 1 102 ? 0.771 -9.417 0.021 1.00 88.12 102 VAL A N 1
ATOM 829 C CA . VAL A 1 102 ? -0.551 -10.065 -0.062 1.00 88.12 102 VAL A CA 1
ATOM 830 C C . VAL A 1 102 ? -0.523 -11.324 -0.935 1.00 88.12 102 VAL A C 1
ATOM 832 O O . VAL A 1 102 ? -1.168 -12.315 -0.603 1.00 88.12 102 VAL A O 1
ATOM 835 N N . LEU A 1 103 ? 0.254 -11.319 -2.021 1.00 87.75 103 LEU A N 1
ATOM 836 C CA . LEU A 1 103 ? 0.416 -12.466 -2.921 1.00 87.75 103 LEU A CA 1
ATOM 837 C C . LEU A 1 103 ? 1.324 -13.572 -2.350 1.00 87.75 103 LEU A C 1
ATOM 839 O O . LEU A 1 103 ? 1.410 -14.657 -2.920 1.00 87.75 103 LEU A O 1
ATOM 843 N N . GLY A 1 104 ? 1.998 -13.332 -1.219 1.00 83.75 104 GLY A N 1
ATOM 844 C CA . GLY A 1 104 ? 2.931 -14.296 -0.628 1.00 83.75 104 GLY A CA 1
ATOM 845 C C . GLY A 1 104 ? 4.289 -14.370 -1.337 1.00 83.75 104 GLY A C 1
ATOM 846 O O . GLY A 1 104 ? 5.102 -15.242 -1.023 1.00 83.75 104 GLY A O 1
ATOM 847 N N . ASP A 1 105 ? 4.584 -13.439 -2.249 1.00 78.19 105 ASP A N 1
ATOM 848 C CA . ASP A 1 105 ? 5.828 -13.411 -3.031 1.00 78.19 105 ASP A CA 1
ATOM 849 C C . ASP A 1 105 ? 7.074 -13.215 -2.164 1.00 78.19 105 ASP A C 1
ATOM 851 O O . ASP A 1 105 ? 8.171 -13.658 -2.512 1.00 78.19 105 ASP A O 1
ATOM 855 N N . HIS A 1 106 ? 6.907 -12.607 -0.990 1.00 69.06 106 HIS A N 1
ATOM 856 C CA . HIS A 1 106 ? 7.965 -12.443 0.003 1.00 69.06 106 HIS A CA 1
ATOM 857 C C . HIS A 1 106 ? 8.552 -13.783 0.496 1.00 69.06 106 HIS A C 1
ATOM 859 O O . HIS A 1 106 ? 9.715 -13.823 0.916 1.00 69.06 106 HIS A O 1
ATOM 865 N N . MET A 1 107 ? 7.786 -14.879 0.397 1.00 66.88 107 MET A N 1
ATOM 866 C CA . MET A 1 107 ? 8.205 -16.242 0.750 1.00 66.88 107 MET A CA 1
ATOM 867 C C . MET A 1 107 ? 8.726 -17.055 -0.445 1.00 66.88 107 MET A C 1
ATOM 869 O O . MET A 1 107 ? 9.249 -18.153 -0.256 1.00 66.88 107 MET A O 1
ATOM 873 N N . ALA A 1 108 ? 8.590 -16.559 -1.678 1.00 61.28 108 ALA A N 1
ATOM 874 C CA . ALA A 1 108 ? 8.951 -17.323 -2.864 1.00 61.28 108 ALA A CA 1
ATOM 875 C C . ALA A 1 108 ? 10.478 -17.392 -3.060 1.00 61.28 108 ALA A C 1
ATOM 877 O O . ALA A 1 108 ? 11.192 -16.388 -3.007 1.00 61.28 108 ALA A O 1
ATOM 878 N N . GLU A 1 109 ? 10.991 -18.583 -3.392 1.00 59.97 109 GLU A N 1
ATOM 879 C CA . GLU A 1 109 ? 12.401 -18.788 -3.773 1.00 59.97 109 GLU A CA 1
ATOM 880 C C . GLU A 1 109 ? 12.783 -18.022 -5.057 1.00 59.97 109 GLU A C 1
ATOM 882 O O . GLU A 1 109 ? 13.958 -17.757 -5.317 1.00 59.97 109 GLU A O 1
ATOM 887 N N . LYS A 1 110 ? 11.790 -17.635 -5.868 1.00 58.78 110 LYS A N 1
ATOM 888 C CA . LYS A 1 110 ? 11.959 -16.944 -7.153 1.00 58.78 110 LYS A CA 1
ATOM 889 C C . LYS A 1 110 ? 11.665 -15.455 -7.031 1.00 58.78 110 LYS A C 1
ATOM 891 O O . LYS A 1 110 ? 10.782 -14.919 -7.692 1.00 58.78 110 LYS A O 1
ATOM 896 N N . ARG A 1 111 ? 12.467 -14.783 -6.209 1.00 57.47 111 ARG A N 1
ATOM 897 C CA . ARG A 1 111 ? 12.528 -13.319 -6.192 1.00 57.47 111 ARG A CA 1
ATOM 898 C C . ARG A 1 111 ? 12.832 -12.832 -7.620 1.00 57.47 111 ARG A C 1
ATOM 900 O O . ARG A 1 111 ? 13.816 -13.284 -8.220 1.00 57.47 111 ARG A O 1
ATOM 907 N N . SER A 1 112 ? 11.971 -11.962 -8.152 1.00 63.22 112 SER A N 1
ATOM 908 C CA . SER A 1 112 ? 12.026 -11.396 -9.513 1.00 63.22 112 SER A CA 1
ATOM 909 C C . SER A 1 112 ? 11.522 -12.287 -10.664 1.00 63.22 112 SER A C 1
ATOM 911 O O . SER A 1 112 ? 12.031 -12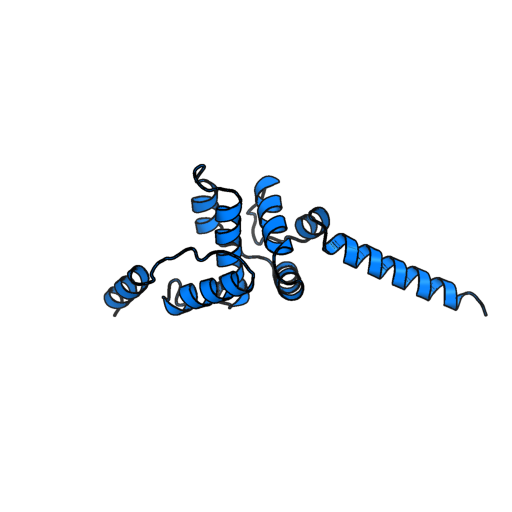.175 -11.786 1.00 63.22 112 SER A O 1
ATOM 913 N N . ASP A 1 113 ? 10.548 -13.176 -10.434 1.00 73.81 113 ASP A N 1
ATOM 914 C CA . ASP A 1 113 ? 9.813 -13.773 -11.559 1.00 73.81 113 ASP A CA 1
ATOM 915 C C . ASP A 1 113 ? 8.968 -12.678 -12.255 1.00 73.81 113 ASP A C 1
ATOM 917 O O . ASP A 1 113 ? 8.170 -12.022 -11.583 1.00 73.81 113 ASP A O 1
ATOM 921 N N . PRO A 1 114 ? 9.108 -12.457 -13.581 1.00 77.50 114 PRO A N 1
ATOM 922 C CA . PRO A 1 114 ? 8.269 -11.509 -14.327 1.00 77.50 114 PRO A CA 1
ATOM 923 C C . PRO A 1 114 ? 6.765 -11.719 -14.132 1.00 77.50 114 PRO A C 1
ATOM 925 O O . PRO A 1 114 ? 5.997 -10.775 -14.310 1.00 77.50 114 PRO A O 1
ATOM 928 N N . TYR A 1 115 ? 6.340 -12.949 -13.832 1.00 82.88 115 TYR A N 1
ATOM 929 C CA . TYR A 1 115 ? 4.941 -13.247 -13.558 1.00 82.88 115 TYR A CA 1
ATOM 930 C C . TYR A 1 115 ? 4.468 -12.576 -12.261 1.00 82.88 115 TYR A C 1
ATOM 932 O O . TYR A 1 115 ? 3.443 -11.902 -12.273 1.00 82.88 115 TYR A O 1
ATOM 940 N N . ASN A 1 116 ? 5.260 -12.672 -11.193 1.00 86.56 116 ASN A N 1
ATOM 941 C CA . ASN A 1 116 ? 4.927 -12.125 -9.878 1.00 86.56 116 ASN A CA 1
ATOM 942 C C . ASN A 1 116 ? 4.890 -10.589 -9.912 1.00 86.56 116 ASN A C 1
ATOM 944 O O . ASN A 1 116 ? 3.958 -9.977 -9.407 1.00 86.56 116 ASN A O 1
ATOM 948 N N . GLU A 1 117 ? 5.852 -9.957 -10.596 1.00 87.38 117 GLU A N 1
ATOM 949 C CA . GLU A 1 117 ? 5.852 -8.497 -10.803 1.00 87.38 117 GLU A CA 1
ATOM 950 C C . GLU A 1 117 ? 4.607 -8.028 -11.569 1.00 87.38 117 GLU A C 1
ATOM 952 O O . GLU A 1 117 ? 4.055 -6.969 -11.289 1.00 87.38 117 GLU A O 1
ATOM 957 N N . ARG A 1 118 ? 4.136 -8.808 -12.550 1.00 90.12 118 ARG A N 1
ATOM 958 C CA . ARG A 1 118 ? 2.919 -8.472 -13.300 1.00 90.12 118 ARG A CA 1
ATOM 959 C C . ARG A 1 118 ? 1.664 -8.647 -12.456 1.00 90.12 118 ARG A C 1
ATOM 961 O O . ARG A 1 118 ? 0.769 -7.814 -12.549 1.00 90.12 118 ARG A O 1
ATOM 968 N N . GLU A 1 119 ? 1.597 -9.713 -11.668 1.00 92.06 119 GLU A N 1
ATOM 969 C CA . GLU A 1 119 ? 0.459 -9.987 -10.795 1.00 92.06 119 GLU A CA 1
ATOM 970 C C . GLU A 1 119 ? 0.325 -8.924 -9.697 1.00 92.06 119 GLU A C 1
ATOM 972 O O . GLU A 1 119 ? -0.784 -8.447 -9.450 1.00 92.06 119 GLU A O 1
ATOM 977 N N . ALA A 1 120 ? 1.445 -8.474 -9.122 1.00 91.44 120 ALA A N 1
ATOM 978 C CA . ALA A 1 120 ? 1.470 -7.344 -8.197 1.00 91.44 120 ALA A CA 1
ATOM 979 C C . ALA A 1 120 ? 0.926 -6.062 -8.853 1.00 91.44 120 ALA A C 1
ATOM 981 O O . ALA A 1 120 ? 0.032 -5.415 -8.311 1.00 91.44 120 ALA A O 1
ATOM 982 N N . GLU A 1 121 ? 1.376 -5.747 -10.067 1.00 93.19 121 GLU A N 1
ATOM 983 C CA . GLU A 1 121 ? 0.929 -4.569 -10.826 1.00 93.19 121 GLU A CA 1
ATOM 984 C C . GLU A 1 121 ? -0.565 -4.627 -11.200 1.00 93.19 121 GLU A C 1
ATOM 986 O O . GLU A 1 121 ? -1.287 -3.634 -11.096 1.00 93.19 121 GLU A O 1
ATOM 991 N N . ASP A 1 122 ? -1.063 -5.802 -11.599 1.00 94.94 122 ASP A N 1
ATOM 992 C CA . ASP A 1 122 ? -2.492 -6.020 -11.864 1.00 94.94 122 ASP A CA 1
ATOM 993 C C . ASP A 1 122 ? -3.335 -5.851 -10.588 1.00 94.94 122 ASP A C 1
ATOM 995 O O . ASP A 1 122 ? -4.503 -5.453 -10.649 1.00 94.94 122 ASP A O 1
ATOM 999 N N . LEU A 1 123 ? -2.769 -6.180 -9.425 1.00 94.88 123 LEU A N 1
ATOM 1000 C CA . LEU A 1 123 ? -3.443 -6.061 -8.139 1.00 94.88 123 LEU A CA 1
ATOM 1001 C C . LEU A 1 123 ? -3.521 -4.601 -7.673 1.00 94.88 123 LEU A C 1
ATOM 1003 O O . LEU A 1 123 ? -4.608 -4.146 -7.309 1.00 94.88 123 LEU A O 1
ATOM 1007 N N . ILE A 1 124 ? -2.429 -3.836 -7.756 1.00 95.12 124 ILE A N 1
ATOM 1008 C CA . ILE A 1 124 ? -2.451 -2.417 -7.362 1.00 95.12 124 ILE A CA 1
ATOM 1009 C C . ILE A 1 124 ? -3.319 -1.568 -8.295 1.00 95.12 124 ILE A C 1
ATOM 1011 O O . ILE A 1 124 ? -3.978 -0.633 -7.835 1.00 95.12 124 ILE A O 1
ATOM 1015 N N . GLU A 1 125 ? -3.399 -1.922 -9.582 1.00 96.19 125 GLU A N 1
ATOM 1016 C CA . GLU A 1 125 ? -4.293 -1.263 -10.540 1.00 96.19 125 GLU A CA 1
ATOM 1017 C C . GLU A 1 125 ? -5.765 -1.444 -10.134 1.00 96.19 125 GLU A C 1
ATOM 1019 O O . GLU A 1 125 ? -6.537 -0.482 -10.146 1.00 96.19 125 GLU A O 1
ATOM 1024 N N . LYS A 1 126 ? -6.151 -2.637 -9.655 1.00 96.12 126 LYS A N 1
ATOM 1025 C CA . LYS A 1 126 ? -7.496 -2.887 -9.095 1.00 96.12 126 LYS A CA 1
ATOM 1026 C C . LYS A 1 126 ? -7.766 -2.083 -7.823 1.00 96.12 126 LYS A C 1
ATOM 1028 O O . LYS A 1 126 ? -8.917 -1.747 -7.554 1.00 96.12 126 LYS A O 1
ATOM 1033 N N . TRP A 1 127 ? -6.731 -1.765 -7.051 1.00 95.38 127 TRP A N 1
ATOM 1034 C CA . TRP A 1 127 ? -6.822 -0.886 -5.882 1.00 95.38 127 TRP A CA 1
ATOM 1035 C C . TRP A 1 127 ? -6.796 0.611 -6.246 1.00 95.38 127 TRP A C 1
ATOM 1037 O O . TRP A 1 127 ? -6.925 1.459 -5.365 1.00 95.38 127 TRP A O 1
ATOM 1047 N N . GLY A 1 128 ? -6.652 0.957 -7.531 1.00 95.81 128 GLY A N 1
ATOM 1048 C CA . GLY A 1 128 ? -6.670 2.336 -8.026 1.00 95.81 128 GLY A CA 1
ATOM 1049 C C . GLY A 1 128 ? -5.314 3.050 -7.990 1.00 95.81 128 GLY A C 1
ATOM 1050 O O . GLY A 1 128 ? -5.271 4.287 -7.957 1.00 95.81 128 GLY A O 1
ATOM 1051 N N . PHE A 1 129 ? -4.210 2.305 -7.961 1.00 95.94 129 PHE A N 1
ATOM 1052 C CA . PHE A 1 129 ? -2.845 2.822 -8.103 1.00 95.94 129 PHE A CA 1
ATOM 1053 C C . PHE A 1 129 ? -2.351 2.682 -9.543 1.00 95.94 129 PHE A C 1
ATOM 1055 O O . PHE A 1 129 ? -2.946 1.971 -10.354 1.00 95.94 129 PHE A O 1
ATOM 1062 N N . LYS A 1 130 ? -1.292 3.416 -9.885 1.00 94.75 130 LYS A N 1
ATOM 1063 C CA . LYS A 1 130 ? -0.689 3.331 -11.219 1.00 94.75 130 LYS A CA 1
ATOM 1064 C C . LYS A 1 130 ? 0.319 2.202 -11.283 1.00 94.75 130 LYS A C 1
ATOM 1066 O O . LYS A 1 130 ? 0.972 1.892 -10.293 1.00 94.75 130 LYS A O 1
ATOM 1071 N N . ARG A 1 131 ? 0.494 1.671 -12.492 1.00 92.38 131 ARG A N 1
ATOM 1072 C CA . ARG A 1 131 ? 1.525 0.675 -12.752 1.00 92.38 131 ARG A CA 1
ATOM 1073 C C . ARG A 1 131 ? 2.915 1.309 -12.758 1.00 92.38 131 ARG A C 1
ATOM 1075 O O . ARG A 1 131 ? 3.096 2.361 -13.378 1.00 92.38 131 ARG A O 1
ATOM 1082 N N . GLY A 1 132 ? 3.885 0.670 -12.114 1.00 83.19 132 GLY A N 1
ATOM 1083 C CA . GLY A 1 132 ? 5.279 1.119 -12.063 1.00 83.19 132 GLY A CA 1
ATOM 1084 C C . GLY A 1 132 ? 6.063 0.781 -13.334 1.00 83.19 132 GLY A C 1
ATOM 1085 O O . GLY A 1 132 ? 6.904 1.563 -13.788 1.00 83.19 132 GLY A O 1
ATOM 1086 N N . TYR A 1 133 ? 5.761 -0.360 -13.957 1.00 77.88 133 TYR A N 1
ATOM 1087 C CA . TYR A 1 133 ? 6.431 -0.822 -15.172 1.00 77.88 133 TYR A CA 1
ATOM 1088 C C . TYR A 1 133 ? 5.586 -0.640 -16.438 1.00 77.88 133 TYR A C 1
ATOM 1090 O O . TYR A 1 133 ? 4.479 -1.155 -16.567 1.00 77.88 133 TYR A O 1
ATOM 1098 N N . VAL A 1 134 ? 6.176 0.002 -17.452 1.00 75.25 134 VAL A N 1
ATOM 1099 C CA . VAL A 1 134 ? 5.607 0.059 -18.815 1.00 75.25 134 VAL A CA 1
ATOM 1100 C C . VAL A 1 134 ? 5.814 -1.271 -19.559 1.00 75.25 134 VAL A C 1
ATOM 1102 O O . VAL A 1 134 ? 5.056 -1.612 -20.465 1.00 75.25 134 VAL A O 1
ATOM 1105 N N . SER A 1 135 ? 6.849 -2.041 -19.195 1.00 77.38 135 SER A N 1
ATOM 1106 C CA . SER A 1 135 ? 7.141 -3.353 -19.785 1.00 77.38 135 SER A CA 1
ATOM 1107 C C . SER A 1 135 ? 7.891 -4.273 -18.818 1.00 77.38 135 SER A C 1
ATOM 1109 O O . SER A 1 135 ? 8.618 -3.804 -17.945 1.00 77.38 135 SER A O 1
ATOM 1111 N N . TYR A 1 136 ? 7.782 -5.587 -19.039 1.00 79.06 136 TYR A N 1
ATOM 1112 C CA . TYR A 1 136 ? 8.411 -6.621 -18.203 1.00 79.06 136 TYR A CA 1
ATOM 1113 C C . TYR A 1 136 ? 9.605 -7.318 -18.884 1.00 79.06 136 TYR A C 1
ATOM 1115 O O . TYR A 1 136 ? 10.170 -8.268 -18.341 1.00 79.06 136 TYR A O 1
ATOM 1123 N N . GLU A 1 137 ? 10.043 -6.840 -20.057 1.00 77.31 137 GLU A N 1
ATOM 1124 C CA . GLU A 1 137 ? 11.121 -7.472 -20.836 1.00 77.31 137 GLU A CA 1
ATOM 1125 C C . GLU A 1 137 ? 12.439 -7.607 -20.058 1.00 77.31 137 GLU A C 1
ATOM 1127 O O . GLU A 1 137 ? 13.222 -8.531 -20.294 1.00 77.31 137 GLU A O 1
ATOM 1132 N N . GLN A 1 138 ? 12.718 -6.672 -19.146 1.00 70.12 138 GLN A N 1
ATOM 1133 C CA . GLN A 1 138 ? 13.926 -6.686 -18.318 1.00 70.12 138 GLN A CA 1
ATOM 1134 C C . GLN A 1 138 ? 13.997 -7.926 -17.414 1.00 70.12 138 GLN A C 1
ATOM 1136 O O . GLN A 1 138 ? 15.065 -8.525 -17.261 1.00 70.12 138 GLN A O 1
ATOM 1141 N N . PHE A 1 139 ? 12.851 -8.366 -16.898 1.00 74.19 139 PHE A N 1
ATOM 1142 C CA . PHE A 1 139 ? 12.729 -9.547 -16.050 1.00 74.19 139 PHE A CA 1
ATOM 1143 C C . PHE A 1 139 ? 12.815 -10.834 -16.887 1.00 74.19 139 PHE A C 1
ATOM 1145 O O . PHE A 1 139 ? 13.508 -11.788 -16.520 1.00 74.19 139 PHE A O 1
ATOM 1152 N N . GLU A 1 140 ? 12.224 -10.833 -18.085 1.00 72.56 140 GLU A N 1
ATOM 1153 C CA . GLU A 1 140 ? 12.317 -11.948 -19.038 1.00 72.56 140 GLU A CA 1
ATOM 1154 C C . GLU A 1 140 ? 13.756 -12.191 -19.529 1.00 72.56 140 GLU A C 1
ATOM 1156 O O . GLU A 1 140 ? 14.206 -13.338 -19.637 1.00 72.56 140 GLU A O 1
ATOM 1161 N N . LYS A 1 141 ? 14.515 -11.117 -19.792 1.00 66.50 141 LYS A N 1
ATOM 1162 C CA . LYS A 1 141 ? 15.937 -11.184 -20.178 1.00 66.50 141 LYS A CA 1
ATOM 1163 C C . LYS A 1 141 ? 16.809 -11.730 -19.043 1.00 66.50 141 LYS A C 1
ATOM 1165 O O . LYS A 1 141 ? 17.746 -12.483 -19.312 1.00 66.50 141 LYS A O 1
ATOM 1170 N N . GLY A 1 142 ? 16.491 -11.397 -17.790 1.00 61.66 142 GLY A N 1
ATOM 1171 C CA . GLY A 1 142 ? 17.169 -11.931 -16.605 1.00 61.66 142 GLY A CA 1
ATOM 1172 C C . GLY A 1 142 ? 16.973 -13.440 -16.435 1.00 61.66 142 GLY A C 1
ATOM 1173 O O . GLY A 1 142 ? 17.939 -14.160 -16.177 1.00 61.66 142 GLY A O 1
ATOM 1174 N N . ARG A 1 143 ? 15.754 -13.942 -16.673 1.00 63.06 143 ARG A N 1
ATOM 1175 C CA . ARG A 1 143 ? 15.434 -15.378 -16.604 1.00 63.06 143 ARG A CA 1
ATOM 1176 C C . ARG A 1 143 ? 16.233 -16.211 -17.608 1.00 63.06 143 ARG A C 1
ATOM 1178 O O . ARG A 1 143 ? 16.764 -17.252 -17.235 1.00 63.06 143 ARG A O 1
ATOM 1185 N N . LYS A 1 144 ? 16.376 -15.744 -18.854 1.00 59.69 144 LYS A N 1
ATOM 1186 C CA . LYS A 1 144 ? 17.151 -16.449 -19.898 1.00 59.69 144 LYS A CA 1
ATOM 1187 C C . LYS A 1 144 ? 18.643 -16.592 -19.576 1.00 59.69 144 LYS A C 1
ATOM 1189 O O . LYS A 1 144 ? 19.293 -17.438 -20.167 1.00 59.69 144 LYS A O 1
ATOM 1194 N N . ARG A 1 145 ? 19.194 -15.777 -18.666 1.00 58.56 145 ARG A N 1
ATOM 1195 C CA . ARG A 1 145 ? 20.600 -15.871 -18.225 1.00 58.56 145 ARG A CA 1
ATOM 1196 C C . ARG A 1 145 ? 20.824 -16.869 -17.085 1.00 58.56 145 ARG A C 1
ATOM 1198 O O . ARG A 1 145 ? 21.972 -17.155 -16.771 1.00 58.56 145 ARG A O 1
ATOM 1205 N N 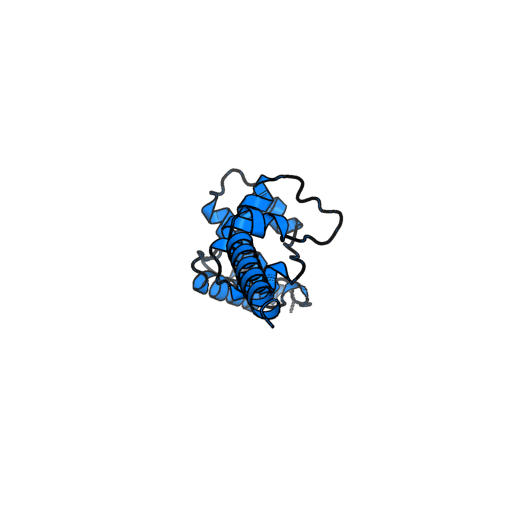. ARG A 1 146 ? 19.753 -17.328 -16.425 1.00 56.41 146 ARG A N 1
ATOM 1206 C CA . ARG A 1 146 ? 19.800 -18.251 -15.275 1.00 56.41 146 ARG A CA 1
ATOM 1207 C C . ARG A 1 146 ? 19.423 -19.697 -15.643 1.00 56.41 146 ARG A C 1
ATOM 1209 O O . ARG A 1 146 ? 19.402 -20.539 -14.751 1.00 56.41 146 ARG A O 1
ATOM 1216 N N . GLN A 1 147 ? 19.087 -19.955 -16.909 1.00 54.44 147 GLN A N 1
ATOM 1217 C CA . GLN A 1 147 ? 18.858 -21.287 -17.486 1.00 54.44 147 GLN A CA 1
ATOM 1218 C C . GLN A 1 147 ? 20.095 -21.717 -18.268 1.00 54.44 147 GLN A C 1
ATOM 1220 O O . GLN A 1 147 ? 20.400 -22.926 -18.231 1.00 54.44 147 GLN A O 1
#

Radius of gyration: 19.05 Å; chains: 1; bounding box: 55×35×56 Å